Protein AF-A0AA96PJF6-F1 (afdb_monomer)

pLDDT: mean 87.82, std 7.74, range [55.03, 94.44]

Secondary structure (DSSP, 8-state):
-PPPP--HHHHHHHHHHHHGGG-SPPTT-EEEEEE-SSSEEEEEE-S-GGGHHHHHHHHHHHHHHHTTSSBPPP-

Solvent-accessible surface area (backbone atoms only — not comparable to full-atom values): 4612 Å² total; per-residue (Å²): 129,86,61,62,90,71,54,62,68,55,49,51,49,52,52,55,61,62,39,49,82,75,43,81,83,61,86,80,53,45,80,46,69,45,80,50,99,87,35,30,42,67,44,78,48,69,86,56,80,88,47,47,67,54,50,55,52,44,51,54,50,51,47,58,45,31,78,62,32,55,41,47,78,68,128

Sequence (75 aa):
MPKPKKTAAELQKIIREAAAIAGPWPKNMSVIIYSLDDSWRVIVSYSDPAQTPFRDRLMEICRGLAHFYDLDEPA

Mean predicted aligned error: 4.27 Å

Structure (mmCIF, N/CA/C/O backbone):
data_AF-A0AA96PJF6-F1
#
_entry.id   AF-A0AA96PJF6-F1
#
loop_
_atom_site.group_PDB
_atom_site.id
_atom_site.type_symbol
_atom_site.label_atom_id
_atom_site.label_alt_id
_atom_site.label_comp_id
_atom_site.label_asym_id
_atom_site.label_entity_id
_atom_site.label_seq_id
_atom_site.pdbx_PDB_ins_code
_atom_site.Cartn_x
_atom_site.Cartn_y
_atom_site.Cartn_z
_atom_site.occupancy
_atom_site.B_iso_or_equiv
_atom_site.auth_seq_id
_atom_site.auth_comp_id
_atom_site.auth_asym_id
_atom_site.auth_atom_id
_atom_site.pdbx_PDB_model_num
ATOM 1 N N . MET A 1 1 ? 10.716 1.987 -21.905 1.00 55.50 1 MET A N 1
ATOM 2 C CA . MET A 1 1 ? 11.927 1.792 -21.075 1.00 55.50 1 MET A CA 1
ATOM 3 C C . MET A 1 1 ? 11.607 0.730 -20.037 1.00 55.50 1 MET A C 1
ATOM 5 O O . MET A 1 1 ? 10.473 0.743 -19.570 1.00 55.50 1 MET A O 1
ATOM 9 N N . PRO A 1 2 ? 12.527 -0.193 -19.710 1.00 71.00 2 PRO A N 1
ATOM 10 C CA . PRO A 1 2 ? 12.317 -1.099 -18.586 1.00 71.00 2 PRO A CA 1
ATOM 11 C C . PRO A 1 2 ? 12.187 -0.273 -17.304 1.00 71.00 2 PRO A C 1
ATOM 13 O O . PRO A 1 2 ? 12.896 0.724 -17.133 1.00 71.00 2 PRO A O 1
ATOM 16 N N . LYS A 1 3 ? 11.249 -0.650 -16.438 1.00 79.12 3 LYS A N 1
ATOM 17 C CA . LYS A 1 3 ? 11.073 0.019 -15.154 1.00 79.12 3 LYS A CA 1
ATOM 18 C C . LYS A 1 3 ? 12.275 -0.289 -14.245 1.00 79.12 3 LYS A C 1
ATOM 20 O O . LYS A 1 3 ? 12.908 -1.339 -14.385 1.00 79.12 3 LYS A O 1
ATOM 25 N N . PRO A 1 4 ? 12.649 0.634 -13.346 1.00 79.19 4 PRO A N 1
ATOM 26 C CA . PRO A 1 4 ? 13.720 0.399 -12.393 1.00 79.19 4 PRO A CA 1
ATOM 27 C C . PRO A 1 4 ? 13.340 -0.732 -11.431 1.00 79.19 4 PRO A C 1
ATOM 29 O O . PRO A 1 4 ? 12.371 -0.610 -10.681 1.00 79.19 4 PRO A O 1
ATOM 32 N N . LYS A 1 5 ? 14.159 -1.791 -11.399 1.00 81.56 5 LYS A N 1
ATOM 33 C CA . LYS A 1 5 ? 14.008 -2.879 -10.429 1.00 81.56 5 LYS A CA 1
ATOM 34 C C . LYS A 1 5 ? 14.227 -2.343 -9.016 1.00 81.56 5 LYS A C 1
ATOM 36 O O . LYS A 1 5 ? 15.285 -1.786 -8.719 1.00 81.56 5 LYS A O 1
ATOM 41 N N . LYS A 1 6 ? 13.228 -2.524 -8.153 1.00 87.81 6 LYS A N 1
ATOM 42 C CA . LYS A 1 6 ? 13.260 -2.142 -6.738 1.00 87.81 6 LYS A CA 1
ATOM 43 C C .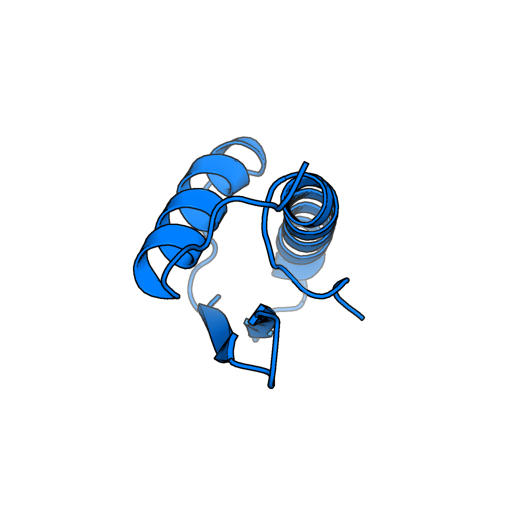 LYS A 1 6 ? 13.087 -3.359 -5.844 1.00 87.81 6 LYS A C 1
ATOM 45 O O . LYS A 1 6 ? 12.377 -4.300 -6.186 1.00 87.81 6 LYS A O 1
ATOM 50 N N . THR A 1 7 ? 13.744 -3.326 -4.693 1.00 90.69 7 THR A N 1
ATOM 51 C CA . THR A 1 7 ? 13.531 -4.291 -3.611 1.00 90.69 7 THR A CA 1
ATOM 52 C C . THR A 1 7 ? 12.224 -3.994 -2.871 1.00 90.69 7 THR A C 1
ATOM 54 O O . THR A 1 7 ? 11.745 -2.857 -2.869 1.00 90.69 7 THR A O 1
ATOM 57 N N . ALA A 1 8 ? 11.669 -4.987 -2.167 1.00 88.56 8 ALA A N 1
ATOM 58 C CA . ALA A 1 8 ? 10.491 -4.790 -1.316 1.00 88.56 8 ALA A CA 1
ATOM 59 C C . ALA A 1 8 ? 10.679 -3.651 -0.297 1.00 88.56 8 ALA A C 1
ATOM 61 O O . ALA A 1 8 ? 9.777 -2.842 -0.097 1.00 88.56 8 ALA A O 1
ATOM 62 N N . ALA A 1 9 ? 11.866 -3.548 0.312 1.00 90.19 9 ALA A N 1
ATOM 63 C CA . ALA A 1 9 ? 12.177 -2.506 1.290 1.00 90.19 9 ALA A CA 1
ATOM 64 C C . ALA A 1 9 ? 12.183 -1.100 0.664 1.00 90.19 9 ALA A C 1
ATOM 66 O O . ALA A 1 9 ? 11.655 -0.155 1.253 1.00 90.19 9 ALA A O 1
ATOM 67 N N . GLU A 1 10 ? 12.734 -0.955 -0.546 1.00 92.81 10 GLU A N 1
ATOM 68 C CA . GLU A 1 10 ? 12.687 0.311 -1.283 1.00 92.81 10 GLU A CA 1
ATOM 69 C C . GLU A 1 10 ? 11.254 0.688 -1.663 1.00 92.81 10 GLU A C 1
ATOM 71 O O . GLU A 1 10 ? 10.858 1.835 -1.470 1.00 92.81 10 GLU A O 1
ATOM 76 N N . LEU A 1 11 ? 10.460 -0.267 -2.155 1.00 92.38 11 LEU A N 1
ATOM 77 C CA . LEU A 1 11 ? 9.056 -0.030 -2.494 1.00 92.38 11 LEU A CA 1
ATOM 78 C C . LEU A 1 11 ? 8.242 0.364 -1.263 1.00 92.38 11 LEU A C 1
ATOM 80 O O . LEU A 1 11 ? 7.449 1.300 -1.324 1.00 92.38 11 LEU A O 1
ATOM 84 N N . GLN A 1 12 ? 8.475 -0.287 -0.124 1.00 92.44 12 GLN A N 1
ATOM 85 C CA . GLN A 1 12 ? 7.820 0.062 1.132 1.00 92.44 12 GLN A CA 1
ATOM 86 C C . GLN A 1 12 ? 8.165 1.488 1.559 1.00 92.44 12 GLN A C 1
ATOM 88 O O . GLN A 1 12 ? 7.273 2.227 1.976 1.00 92.44 12 GLN A O 1
ATOM 93 N N . LYS A 1 13 ? 9.430 1.896 1.423 1.00 93.56 13 LYS A N 1
ATOM 94 C CA . LYS A 1 13 ? 9.855 3.271 1.695 1.00 93.56 13 LYS A CA 1
ATOM 95 C C . LYS A 1 13 ? 9.157 4.267 0.763 1.00 93.56 13 LYS A C 1
ATOM 97 O O . LYS A 1 13 ? 8.559 5.218 1.255 1.00 93.56 13 LYS A O 1
ATOM 102 N N . ILE A 1 14 ? 9.150 4.005 -0.544 1.00 94.06 14 ILE A N 1
ATOM 103 C CA . ILE A 1 14 ? 8.496 4.858 -1.550 1.00 94.06 14 ILE A CA 1
ATOM 104 C C . ILE A 1 14 ? 6.997 5.002 -1.260 1.00 94.06 14 ILE A C 1
ATOM 106 O O . ILE A 1 14 ? 6.471 6.111 -1.263 1.00 94.06 14 ILE A O 1
ATOM 110 N N . ILE A 1 15 ? 6.308 3.896 -0.965 1.00 92.88 15 ILE A N 1
ATOM 111 C CA . ILE A 1 15 ? 4.878 3.903 -0.635 1.00 92.88 15 ILE A CA 1
ATOM 112 C C . ILE A 1 15 ? 4.623 4.720 0.636 1.00 92.88 15 ILE A C 1
ATOM 114 O O . ILE A 1 15 ? 3.682 5.506 0.672 1.00 92.88 15 ILE A O 1
ATOM 118 N N . ARG A 1 16 ? 5.460 4.577 1.671 1.00 92.75 16 ARG A N 1
ATOM 119 C CA . ARG A 1 16 ? 5.334 5.337 2.927 1.00 92.75 16 ARG A CA 1
ATOM 120 C C . ARG A 1 16 ? 5.540 6.836 2.721 1.00 92.75 16 ARG A C 1
ATOM 122 O O . ARG A 1 16 ? 4.782 7.622 3.279 1.00 92.75 16 ARG A O 1
ATOM 129 N N . GLU A 1 17 ? 6.535 7.216 1.926 1.00 94.44 17 GLU A N 1
ATOM 130 C CA . GLU A 1 17 ? 6.816 8.614 1.588 1.00 94.44 17 GLU A CA 1
ATOM 131 C C . GLU A 1 17 ? 5.681 9.221 0.757 1.00 94.44 17 GLU A C 1
ATOM 133 O O . GLU A 1 17 ? 5.180 10.294 1.088 1.00 94.44 17 GLU A O 1
ATOM 138 N N . ALA A 1 18 ? 5.210 8.509 -0.268 1.00 92.50 18 ALA A N 1
ATOM 139 C CA . ALA A 1 18 ? 4.101 8.960 -1.100 1.00 92.50 18 ALA A CA 1
ATOM 140 C C . ALA A 1 18 ? 2.788 9.066 -0.306 1.00 92.50 18 ALA A C 1
ATOM 142 O O . ALA A 1 18 ? 2.044 10.028 -0.477 1.00 92.50 18 ALA A O 1
ATOM 143 N N . ALA A 1 19 ? 2.519 8.127 0.606 1.00 93.06 19 ALA A N 1
ATOM 144 C CA . ALA A 1 19 ? 1.320 8.118 1.443 1.00 93.06 19 ALA A CA 1
ATOM 145 C C . ALA A 1 19 ? 1.238 9.292 2.429 1.00 93.06 19 ALA A C 1
ATOM 147 O O . ALA A 1 19 ? 0.148 9.588 2.912 1.00 93.06 19 ALA A O 1
ATOM 148 N N . ALA A 1 20 ? 2.343 9.994 2.704 1.00 91.12 20 ALA A N 1
ATOM 149 C CA . ALA A 1 20 ? 2.338 11.156 3.593 1.00 91.12 20 ALA A CA 1
ATOM 150 C C . ALA A 1 20 ? 1.375 12.263 3.117 1.00 91.12 20 ALA A C 1
ATOM 152 O O . ALA A 1 20 ? 0.823 12.990 3.942 1.00 91.12 20 ALA A O 1
ATOM 153 N N . ILE A 1 21 ? 1.103 12.352 1.806 1.00 89.19 21 ILE A N 1
ATOM 154 C CA . ILE A 1 21 ? 0.124 13.298 1.239 1.00 89.19 21 ILE A CA 1
ATOM 155 C C . ILE A 1 21 ? -1.324 12.970 1.634 1.00 89.19 21 ILE A C 1
ATOM 157 O O . ILE A 1 21 ? -2.187 13.842 1.574 1.00 89.19 21 ILE A O 1
ATOM 161 N N . ALA A 1 22 ? -1.605 11.715 2.001 1.00 87.50 22 ALA A N 1
ATOM 162 C CA . ALA A 1 22 ? -2.923 11.252 2.431 1.00 87.50 22 ALA A CA 1
ATOM 163 C C . ALA A 1 22 ? -3.166 11.488 3.933 1.00 87.50 22 ALA A C 1
ATOM 165 O O . ALA A 1 22 ? -4.280 11.278 4.412 1.00 87.50 22 ALA A O 1
ATOM 166 N N . GLY A 1 23 ? -2.143 11.935 4.670 1.00 88.62 23 GLY A N 1
ATOM 167 C CA . GLY A 1 23 ? -2.196 12.186 6.106 1.00 88.62 23 GLY A CA 1
ATOM 168 C C . GLY A 1 23 ? -1.306 11.240 6.922 1.00 88.62 23 GLY A C 1
ATOM 169 O O . GLY A 1 23 ? -0.494 10.494 6.368 1.00 88.62 23 GLY A O 1
ATOM 170 N N . PRO A 1 24 ? -1.416 11.280 8.261 1.00 91.62 24 PRO A N 1
ATOM 171 C CA . PRO A 1 24 ? -0.636 10.414 9.133 1.00 91.62 24 PRO A CA 1
ATOM 172 C C . PRO A 1 24 ? -1.028 8.948 8.944 1.00 91.62 24 PRO A C 1
ATOM 174 O O . PRO A 1 24 ? -2.198 8.618 8.757 1.00 91.62 24 PRO A O 1
ATOM 177 N N . TRP A 1 25 ? -0.044 8.057 9.058 1.00 91.94 25 TRP A N 1
ATOM 178 C CA . TRP A 1 25 ? -0.289 6.626 8.924 1.00 91.94 25 TRP A CA 1
ATOM 179 C C . TRP A 1 25 ? -1.231 6.107 10.028 1.00 91.94 25 TRP A C 1
ATOM 181 O O . TRP A 1 25 ? -0.919 6.294 11.212 1.00 91.94 25 TRP A O 1
ATOM 191 N N . PRO A 1 26 ? -2.340 5.421 9.692 1.00 92.00 26 PRO A N 1
ATOM 192 C CA . PRO A 1 26 ? -3.271 4.920 10.694 1.00 92.00 26 PRO A CA 1
ATOM 193 C C . PRO A 1 26 ? -2.644 3.878 11.624 1.00 92.00 26 PRO A C 1
ATOM 195 O O . PRO A 1 26 ? -1.860 3.018 11.209 1.00 92.00 26 PRO A O 1
ATOM 198 N N . LYS A 1 27 ? -3.031 3.912 12.903 1.00 88.62 27 LYS A N 1
ATOM 199 C CA . LYS A 1 27 ? -2.665 2.855 13.857 1.00 88.62 27 LYS A CA 1
ATOM 200 C C . LYS A 1 27 ? -3.253 1.522 13.387 1.00 88.62 27 LYS A C 1
ATOM 202 O O . LYS A 1 27 ? -4.392 1.480 12.937 1.00 88.62 27 LYS A O 1
ATOM 207 N N . ASN A 1 28 ? -2.494 0.438 13.527 1.00 88.06 28 ASN A N 1
ATOM 208 C CA . ASN A 1 28 ? -2.883 -0.922 13.120 1.00 88.06 28 ASN A CA 1
ATOM 209 C C . ASN A 1 28 ? -3.066 -1.139 11.605 1.00 88.06 28 ASN A C 1
ATOM 211 O O . ASN A 1 28 ? -3.498 -2.218 11.207 1.00 88.06 28 ASN A O 1
ATOM 215 N N . MET A 1 29 ? -2.690 -0.175 10.758 1.00 91.19 29 MET A N 1
ATOM 216 C CA . MET A 1 29 ? -2.606 -0.397 9.315 1.00 91.19 29 MET A CA 1
ATOM 217 C C . MET A 1 29 ? -1.211 -0.887 8.927 1.00 91.19 29 MET A C 1
ATOM 219 O O . MET A 1 29 ? -0.199 -0.309 9.335 1.00 91.19 29 MET A O 1
ATOM 223 N N . SER A 1 30 ? -1.149 -1.917 8.089 1.00 90.56 30 SER A N 1
ATOM 224 C CA . SER A 1 30 ? 0.102 -2.490 7.587 1.00 90.56 30 SER A CA 1
ATOM 225 C C . SER A 1 30 ? 0.079 -2.617 6.070 1.00 90.56 30 SER A C 1
ATOM 227 O O . SER A 1 30 ? -0.943 -2.967 5.486 1.00 90.56 30 SER A O 1
ATOM 229 N N . VAL A 1 31 ? 1.225 -2.35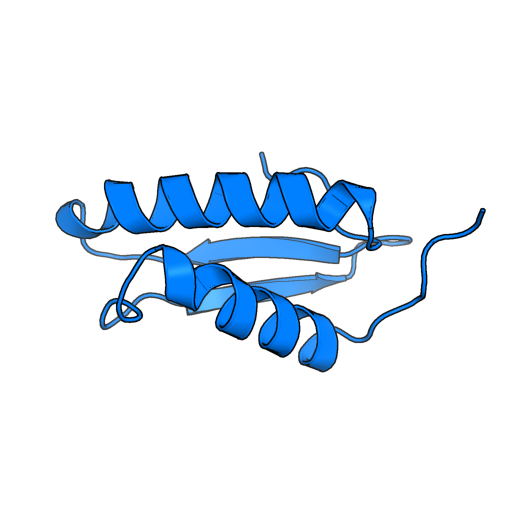5 5.438 1.00 91.31 31 VAL A N 1
ATOM 230 C CA . VAL A 1 31 ? 1.457 -2.657 4.020 1.00 91.31 31 VAL A CA 1
ATOM 231 C C . VAL A 1 31 ? 2.334 -3.885 3.941 1.00 91.31 31 VAL A C 1
ATOM 233 O O . VAL A 1 31 ? 3.394 -3.928 4.564 1.00 91.31 31 VAL A O 1
ATOM 236 N N . ILE A 1 32 ? 1.885 -4.853 3.159 1.00 90.38 32 ILE A N 1
ATOM 237 C CA . ILE A 1 32 ? 2.606 -6.076 2.854 1.00 90.38 32 ILE A CA 1
ATOM 238 C C . ILE A 1 32 ? 2.954 -6.016 1.372 1.00 90.38 32 ILE A C 1
ATOM 240 O O . ILE A 1 32 ? 2.077 -5.812 0.534 1.00 90.38 32 ILE A O 1
ATOM 244 N N . ILE A 1 33 ? 4.238 -6.176 1.066 1.00 90.94 33 ILE A N 1
ATOM 245 C CA . ILE A 1 33 ? 4.750 -6.248 -0.301 1.00 90.94 33 ILE A CA 1
ATOM 246 C C . ILE A 1 33 ? 5.341 -7.636 -0.470 1.00 90.94 33 ILE A C 1
ATOM 248 O O . ILE A 1 33 ? 6.240 -8.012 0.282 1.00 90.94 33 ILE A O 1
ATOM 252 N N . TYR A 1 34 ? 4.834 -8.398 -1.429 1.00 89.25 34 TYR A N 1
ATOM 253 C CA . TYR A 1 34 ? 5.352 -9.728 -1.732 1.00 89.25 34 TYR A CA 1
ATOM 254 C C . TYR A 1 34 ? 5.649 -9.857 -3.219 1.00 89.25 34 TYR A C 1
ATOM 256 O O . TYR A 1 34 ? 5.016 -9.207 -4.055 1.00 89.25 34 TYR A O 1
ATOM 264 N N . SER A 1 35 ? 6.665 -10.657 -3.524 1.00 89.62 35 SER A N 1
ATOM 265 C CA . SER A 1 35 ? 7.102 -10.907 -4.889 1.00 89.62 35 SER A CA 1
ATOM 266 C C . SER A 1 35 ? 6.104 -11.808 -5.605 1.00 89.62 35 SER A C 1
ATOM 268 O O . SER A 1 35 ? 5.699 -12.844 -5.074 1.00 89.62 35 SER A O 1
ATOM 270 N N . LEU A 1 36 ? 5.762 -11.415 -6.819 1.00 85.94 36 LEU A N 1
ATOM 271 C CA . LEU A 1 36 ? 5.297 -12.284 -7.890 1.00 85.94 36 LEU A CA 1
ATOM 272 C C . LEU A 1 36 ? 6.499 -12.610 -8.793 1.00 85.94 36 LEU A C 1
ATOM 274 O O . LEU A 1 36 ? 7.593 -12.093 -8.558 1.00 85.94 36 LEU A O 1
ATOM 278 N N . ASP A 1 37 ? 6.305 -13.454 -9.808 1.00 83.88 37 ASP A N 1
ATOM 279 C CA . ASP A 1 37 ? 7.393 -13.920 -10.684 1.00 83.88 37 ASP A CA 1
ATOM 280 C C . ASP A 1 37 ? 8.227 -12.756 -11.255 1.00 83.88 37 ASP A C 1
ATOM 282 O O . ASP A 1 37 ? 9.451 -12.754 -11.129 1.00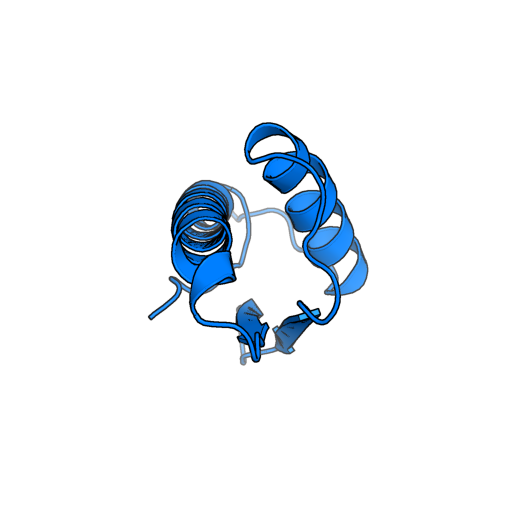 83.88 37 ASP A O 1
ATOM 286 N N . ASP A 1 38 ? 7.557 -11.722 -11.778 1.00 83.81 38 ASP A N 1
ATOM 287 C CA . ASP A 1 38 ? 8.197 -10.563 -12.422 1.00 83.81 38 ASP A CA 1
ATOM 288 C C . ASP A 1 38 ? 7.776 -9.201 -11.833 1.00 83.81 38 ASP A C 1
ATOM 290 O O . ASP A 1 38 ? 8.137 -8.148 -12.363 1.00 83.81 38 ASP A O 1
ATOM 294 N N . SER A 1 39 ? 6.998 -9.183 -10.748 1.00 87.69 39 SER A N 1
ATOM 295 C CA . SER A 1 39 ? 6.449 -7.948 -10.170 1.00 87.69 39 SER A CA 1
ATOM 296 C C . SER A 1 39 ? 6.252 -8.042 -8.657 1.00 87.69 39 SER A C 1
ATOM 298 O O . SER A 1 39 ? 6.545 -9.052 -8.023 1.00 87.69 39 SER A O 1
ATOM 300 N N . TRP A 1 40 ? 5.770 -6.963 -8.051 1.00 90.44 40 TRP A N 1
ATOM 301 C CA . TRP A 1 40 ? 5.477 -6.879 -6.628 1.00 90.44 40 TRP A CA 1
ATOM 302 C C . TRP A 1 40 ? 4.010 -6.569 -6.405 1.00 90.44 40 TRP A C 1
ATOM 304 O O . TRP A 1 40 ? 3.489 -5.594 -6.941 1.00 90.44 40 TRP A O 1
ATOM 314 N N . ARG A 1 41 ? 3.352 -7.331 -5.539 1.00 90.06 41 ARG A N 1
ATOM 315 C CA . ARG A 1 41 ? 1.968 -7.055 -5.165 1.00 90.06 41 ARG A CA 1
ATOM 316 C C . ARG A 1 41 ? 1.894 -6.378 -3.807 1.00 90.06 41 ARG A C 1
ATOM 318 O O . ARG A 1 41 ? 2.549 -6.794 -2.851 1.00 90.06 41 ARG A O 1
ATOM 325 N N . VAL A 1 42 ? 1.073 -5.333 -3.737 1.00 90.06 42 VAL A N 1
ATOM 326 C CA . VAL A 1 42 ? 0.819 -4.560 -2.520 1.00 90.06 42 VAL A CA 1
ATOM 327 C C . VAL A 1 42 ? -0.512 -4.992 -1.919 1.00 90.06 42 VAL A C 1
ATOM 329 O O . VAL A 1 42 ? -1.548 -4.942 -2.578 1.00 90.06 42 VAL A O 1
ATOM 332 N N . ILE A 1 43 ? -0.490 -5.387 -0.650 1.00 89.62 43 ILE A N 1
ATOM 333 C CA . ILE A 1 43 ? -1.684 -5.629 0.160 1.00 89.62 43 ILE A CA 1
ATOM 334 C C . ILE A 1 43 ? -1.688 -4.643 1.318 1.00 89.62 43 ILE A C 1
ATOM 336 O O . ILE A 1 43 ? -0.679 -4.452 1.998 1.00 89.62 43 ILE A O 1
ATOM 340 N N . VAL A 1 44 ? -2.851 -4.048 1.567 1.00 89.50 44 VAL A N 1
ATOM 341 C CA . VAL A 1 44 ? -3.090 -3.187 2.725 1.00 89.50 44 VAL A CA 1
ATOM 342 C C . VAL A 1 44 ? -3.983 -3.942 3.698 1.00 89.50 44 VAL A C 1
ATOM 344 O O . VAL A 1 44 ? -5.124 -4.263 3.377 1.00 89.50 44 VAL A O 1
ATOM 347 N N . SER A 1 45 ? -3.454 -4.229 4.884 1.00 87.75 45 SER A N 1
ATOM 348 C CA . SER A 1 45 ? -4.210 -4.801 5.996 1.00 87.75 45 SER A CA 1
ATOM 349 C C . SER A 1 45 ? -4.628 -3.689 6.950 1.00 87.75 45 SER A C 1
ATOM 351 O O . SER A 1 45 ? -3.800 -2.859 7.337 1.00 87.75 45 SER A O 1
ATOM 353 N N . TYR A 1 46 ? -5.907 -3.669 7.317 1.00 86.56 46 TYR A N 1
ATOM 354 C CA . TYR A 1 46 ? -6.487 -2.744 8.284 1.00 86.56 46 TYR A CA 1
ATOM 355 C C . TYR A 1 46 ? -7.666 -3.418 8.996 1.00 86.56 46 TYR A C 1
ATOM 357 O O . TYR A 1 46 ? -8.329 -4.281 8.423 1.00 86.56 46 TYR A O 1
ATOM 365 N N . SER A 1 47 ? -7.904 -3.052 10.256 1.00 85.12 47 SER A N 1
ATOM 366 C CA . SER A 1 47 ? -8.944 -3.660 11.102 1.00 85.12 47 SER A CA 1
ATOM 367 C C . SER A 1 47 ? -10.098 -2.718 11.448 1.00 85.12 47 SER A C 1
ATOM 369 O O . SER A 1 47 ? -11.097 -3.161 12.007 1.00 85.12 47 SER A O 1
ATOM 371 N N . ASP A 1 48 ? -9.974 -1.432 11.120 1.00 88.81 48 ASP A N 1
ATOM 372 C CA . ASP A 1 48 ? -10.946 -0.395 11.466 1.00 88.81 48 ASP A CA 1
ATOM 373 C C . ASP A 1 48 ? -11.566 0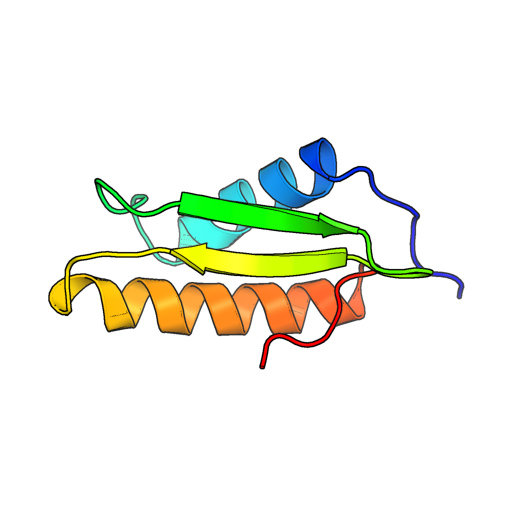.212 10.192 1.00 88.81 48 ASP A C 1
ATOM 375 O O . ASP A 1 48 ? -10.841 0.824 9.398 1.00 88.81 48 ASP A O 1
ATOM 379 N N . PRO A 1 49 ? -12.893 0.094 9.985 1.00 88.94 49 PRO A N 1
ATOM 380 C CA . PRO A 1 49 ? -13.589 0.686 8.844 1.00 88.94 49 PRO A CA 1
ATOM 381 C C . PRO A 1 49 ? -13.381 2.197 8.688 1.00 88.94 49 PRO A C 1
ATOM 383 O O . PRO A 1 49 ? -13.413 2.692 7.560 1.00 88.94 49 PRO A O 1
ATOM 386 N N . ALA A 1 50 ? -13.109 2.934 9.771 1.00 90.25 50 ALA A N 1
ATOM 387 C CA . ALA A 1 50 ? -12.809 4.365 9.707 1.00 90.25 50 ALA A CA 1
ATOM 388 C C . ALA A 1 50 ? -11.524 4.675 8.912 1.00 90.25 50 ALA A C 1
ATOM 390 O O . ALA A 1 50 ? -11.320 5.808 8.480 1.00 90.25 50 ALA A O 1
ATOM 391 N N . GLN A 1 51 ? -10.669 3.674 8.675 1.00 91.75 51 GLN A N 1
ATOM 392 C CA . GLN A 1 51 ? -9.428 3.801 7.906 1.00 91.75 51 GLN A CA 1
ATOM 393 C C . GLN A 1 51 ? -9.615 3.569 6.401 1.00 91.75 51 GLN A C 1
ATOM 395 O O . GLN A 1 51 ? -8.666 3.756 5.638 1.00 91.75 51 GLN A O 1
ATOM 400 N N . THR A 1 52 ? -10.825 3.204 5.962 1.00 91.25 52 THR A N 1
ATOM 401 C CA . THR A 1 52 ? -11.154 2.975 4.545 1.00 91.25 52 THR A CA 1
ATOM 402 C C . THR A 1 52 ? -10.762 4.157 3.647 1.00 91.25 52 THR A C 1
ATOM 404 O O . THR A 1 52 ? -10.095 3.911 2.647 1.00 91.25 52 THR A O 1
ATOM 407 N N . PRO A 1 53 ? -11.015 5.436 4.011 1.00 93.00 53 PRO A N 1
ATOM 408 C C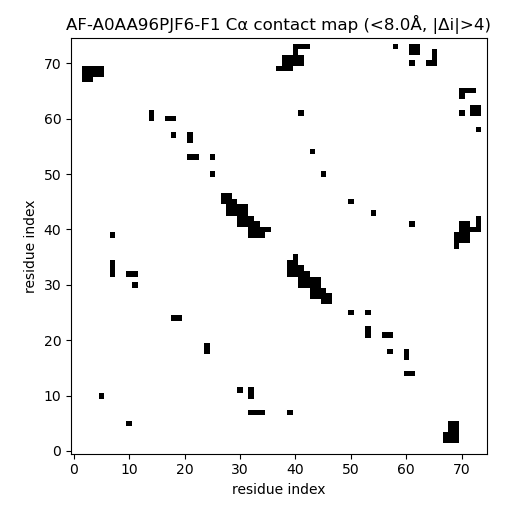A . PRO A 1 53 ? -10.606 6.565 3.171 1.00 93.00 53 PRO A CA 1
ATOM 409 C C . PRO A 1 53 ? -9.088 6.658 2.965 1.00 93.00 53 PRO A C 1
ATOM 411 O O . PRO A 1 53 ? -8.625 6.940 1.861 1.00 93.00 53 PRO A O 1
ATOM 414 N N . PHE A 1 54 ? -8.296 6.387 4.010 1.00 93.06 54 PHE A N 1
ATOM 415 C CA . PHE A 1 54 ? -6.836 6.359 3.891 1.00 93.06 54 PHE A CA 1
ATOM 416 C C . PHE A 1 54 ? -6.384 5.176 3.031 1.00 93.06 54 PHE A C 1
ATOM 418 O O . PHE A 1 54 ? -5.519 5.341 2.174 1.00 93.06 54 PHE A O 1
ATOM 425 N N . ARG A 1 55 ? -6.988 3.994 3.224 1.00 92.31 55 ARG A N 1
ATOM 426 C CA . ARG A 1 55 ? -6.716 2.808 2.403 1.00 92.31 55 ARG A CA 1
ATOM 427 C C . ARG A 1 55 ? -7.002 3.088 0.933 1.00 92.31 55 ARG A C 1
ATOM 429 O O . ARG A 1 55 ? -6.148 2.795 0.108 1.00 92.31 55 ARG A O 1
ATOM 436 N N . ASP A 1 56 ? -8.149 3.666 0.597 1.00 92.38 56 ASP A N 1
ATOM 437 C CA . ASP A 1 56 ? -8.525 3.928 -0.795 1.00 92.38 56 ASP A CA 1
ATOM 438 C C . ASP A 1 56 ? -7.564 4.921 -1.449 1.00 92.38 56 ASP A C 1
ATOM 440 O O . ASP A 1 56 ? -7.065 4.670 -2.547 1.00 92.38 56 ASP A O 1
ATOM 444 N N . ARG A 1 57 ? -7.188 5.979 -0.720 1.00 93.06 57 ARG A N 1
ATOM 445 C CA . ARG A 1 57 ? -6.168 6.930 -1.171 1.00 93.0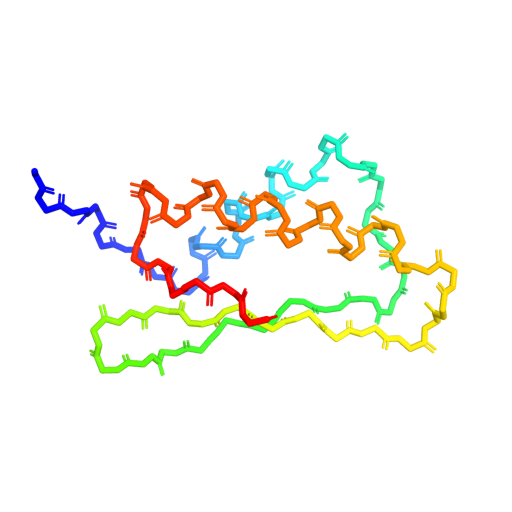6 5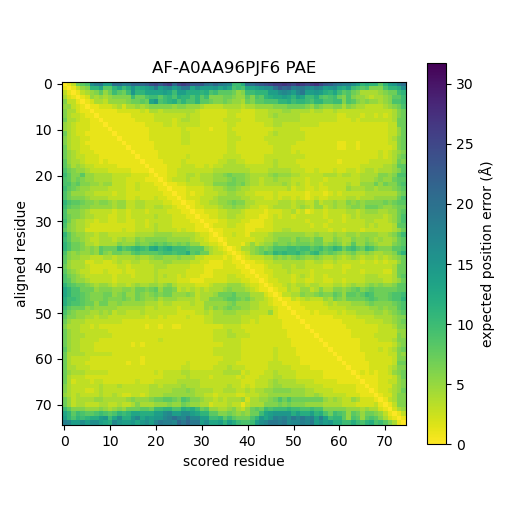7 ARG A CA 1
ATOM 446 C C . ARG A 1 57 ? -4.804 6.269 -1.368 1.00 93.06 57 ARG A C 1
ATOM 448 O O . ARG A 1 57 ? -4.109 6.555 -2.340 1.00 93.06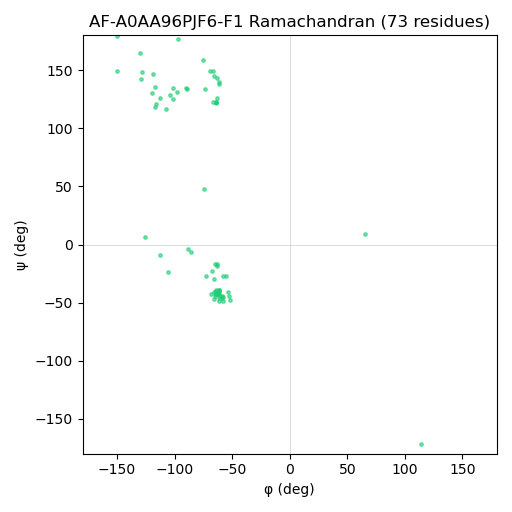 57 ARG A O 1
ATOM 455 N N . LEU A 1 58 ? -4.422 5.364 -0.470 1.00 92.69 58 LEU A N 1
ATOM 456 C CA . LEU A 1 58 ? -3.197 4.580 -0.584 1.00 92.69 58 LEU A CA 1
ATOM 457 C C . LEU A 1 58 ? -3.227 3.662 -1.815 1.00 92.69 58 LEU A C 1
ATOM 459 O O . LEU A 1 58 ? -2.223 3.574 -2.518 1.00 92.69 58 LEU A O 1
ATOM 463 N N . MET A 1 59 ? -4.367 3.035 -2.125 1.00 91.88 59 MET A N 1
ATOM 464 C CA . MET A 1 59 ? -4.508 2.222 -3.337 1.00 91.88 59 MET A CA 1
ATOM 465 C C . MET A 1 59 ? -4.360 3.070 -4.607 1.00 91.88 59 MET A C 1
ATOM 467 O O . MET A 1 59 ? -3.679 2.642 -5.536 1.00 91.88 59 MET A O 1
ATOM 471 N N . GLU A 1 60 ? -4.938 4.277 -4.649 1.00 92.62 60 GLU A N 1
ATOM 472 C CA . GLU A 1 60 ? -4.749 5.227 -5.761 1.00 92.62 60 GLU A CA 1
ATOM 473 C C . GLU A 1 60 ? -3.270 5.589 -5.951 1.00 92.62 60 GLU A C 1
ATOM 475 O O . GLU A 1 60 ? -2.759 5.571 -7.072 1.00 92.62 60 GLU A O 1
ATOM 480 N N . ILE A 1 61 ? -2.559 5.856 -4.851 1.00 92.31 61 ILE A N 1
ATOM 481 C CA . ILE A 1 61 ? -1.117 6.126 -4.870 1.00 92.31 61 ILE A CA 1
ATOM 482 C C . ILE A 1 61 ? -0.353 4.915 -5.417 1.00 92.31 61 ILE A C 1
ATOM 484 O O . ILE A 1 61 ? 0.498 5.076 -6.290 1.00 92.31 61 ILE A O 1
ATOM 488 N N . CYS A 1 62 ? -0.669 3.700 -4.960 1.00 91.31 62 CYS A N 1
ATOM 489 C CA . CYS A 1 62 ? -0.042 2.475 -5.456 1.00 91.31 62 CYS A CA 1
ATOM 490 C C . CYS A 1 62 ? -0.291 2.248 -6.955 1.00 91.31 62 CYS A C 1
ATOM 492 O O . CYS A 1 62 ? 0.649 1.875 -7.655 1.00 91.31 62 CYS A O 1
ATOM 494 N N . ARG A 1 63 ? -1.495 2.542 -7.474 1.00 91.38 63 ARG A N 1
ATOM 495 C CA . ARG A 1 63 ? -1.769 2.522 -8.927 1.00 91.38 63 ARG A CA 1
ATOM 496 C C . ARG A 1 63 ? -0.895 3.525 -9.674 1.00 91.38 63 ARG A C 1
ATOM 498 O O . ARG A 1 63 ? -0.283 3.179 -10.677 1.00 91.38 63 ARG A O 1
ATOM 505 N N . GLY A 1 64 ? -0.760 4.743 -9.148 1.00 90.94 64 GLY A N 1
ATOM 506 C CA . GLY A 1 64 ? 0.146 5.749 -9.706 1.00 90.94 64 GLY A CA 1
ATOM 507 C C . GLY A 1 64 ? 1.600 5.264 -9.753 1.00 90.94 64 GLY A C 1
ATOM 508 O O . GLY A 1 64 ? 2.274 5.385 -10.775 1.00 90.94 64 GLY A O 1
ATOM 509 N N . LEU A 1 65 ? 2.073 4.650 -8.667 1.00 90.38 65 LEU A N 1
ATOM 510 C CA . LEU A 1 65 ? 3.420 4.087 -8.567 1.00 90.38 65 LEU A CA 1
ATOM 511 C C . LEU A 1 65 ? 3.639 2.902 -9.520 1.00 90.38 65 LEU A C 1
ATOM 513 O O . LEU A 1 65 ? 4.756 2.733 -10.006 1.00 90.38 65 LEU A O 1
ATOM 517 N N . ALA A 1 66 ? 2.599 2.133 -9.852 1.00 89.12 66 ALA A N 1
ATOM 518 C CA . ALA A 1 66 ? 2.677 1.048 -10.829 1.00 89.12 66 ALA A CA 1
ATOM 519 C C . ALA A 1 66 ? 3.018 1.534 -12.248 1.00 89.12 66 ALA A C 1
ATOM 521 O O . ALA A 1 66 ? 3.522 0.753 -13.051 1.00 89.12 66 ALA A O 1
ATOM 522 N N . HIS A 1 67 ? 2.850 2.820 -12.575 1.00 89.06 67 HIS A N 1
ATOM 523 C CA . HIS A 1 67 ? 3.362 3.367 -13.839 1.00 89.06 67 HIS A CA 1
ATOM 524 C C . HIS A 1 67 ? 4.889 3.525 -13.852 1.00 89.06 67 HIS A C 1
ATOM 526 O O . HIS A 1 67 ? 5.505 3.443 -14.915 1.00 89.06 67 HIS A O 1
ATOM 532 N N . PHE A 1 68 ? 5.506 3.716 -12.685 1.00 88.12 68 PHE A N 1
ATOM 533 C CA . PHE A 1 68 ? 6.935 4.011 -12.547 1.00 88.12 68 PHE A CA 1
ATOM 534 C C . PHE A 1 68 ? 7.758 2.821 -12.042 1.00 88.12 68 PHE A C 1
ATOM 536 O O . PHE A 1 68 ? 8.957 2.767 -12.299 1.00 88.12 68 PHE A O 1
ATOM 543 N N . TYR A 1 69 ? 7.130 1.867 -11.353 1.00 88.31 69 TYR A N 1
ATOM 544 C CA . TYR A 1 69 ? 7.779 0.726 -10.706 1.00 88.31 69 TYR A CA 1
ATOM 545 C C . TYR A 1 69 ? 7.103 -0.600 -11.071 1.00 88.31 69 TYR A C 1
ATOM 547 O O . TYR A 1 69 ? 5.977 -0.624 -11.579 1.00 88.31 69 TYR A O 1
ATOM 555 N N . ASP A 1 70 ? 7.795 -1.707 -10.804 1.00 84.56 70 ASP A N 1
ATOM 556 C CA . ASP A 1 70 ? 7.311 -3.079 -11.018 1.00 84.56 70 ASP A CA 1
ATOM 557 C C . ASP A 1 70 ? 6.271 -3.494 -9.962 1.00 84.56 70 ASP A C 1
ATOM 559 O O . ASP A 1 70 ? 6.382 -4.544 -9.336 1.00 84.56 70 ASP A O 1
ATOM 563 N N . LEU A 1 71 ? 5.279 -2.638 -9.714 1.00 85.12 71 LEU A N 1
ATOM 564 C CA . LEU A 1 71 ? 4.115 -2.970 -8.905 1.00 85.12 71 LEU A CA 1
ATOM 565 C C . LEU A 1 71 ? 3.035 -3.559 -9.812 1.00 85.12 71 LEU A C 1
ATOM 567 O O . LEU A 1 71 ? 2.744 -3.002 -10.872 1.00 85.12 71 LEU A O 1
ATOM 571 N N . ASP A 1 72 ? 2.450 -4.666 -9.374 1.00 83.31 72 ASP A N 1
ATOM 572 C CA . ASP A 1 72 ? 1.215 -5.192 -9.936 1.00 83.31 72 ASP A CA 1
ATOM 573 C C . ASP A 1 72 ? 0.061 -4.231 -9.638 1.00 83.31 72 ASP A C 1
ATOM 575 O O . ASP A 1 72 ? 0.066 -3.534 -8.612 1.00 83.31 72 ASP A O 1
ATOM 579 N N . GLU A 1 73 ? -0.923 -4.177 -10.532 1.00 67.31 73 GLU A N 1
ATOM 580 C CA . GLU A 1 73 ? -2.064 -3.298 -10.324 1.00 67.31 73 GLU A CA 1
ATOM 581 C C . GLU A 1 73 ? -2.856 -3.800 -9.108 1.00 67.31 73 GLU A C 1
ATOM 583 O O . GLU A 1 73 ? -3.253 -4.967 -9.052 1.00 67.31 73 GLU A O 1
ATOM 588 N N . PRO A 1 74 ? -3.054 -2.965 -8.076 1.00 61.75 74 PRO A N 1
ATOM 589 C CA . PRO A 1 74 ? -3.794 -3.413 -6.917 1.00 61.75 74 PRO A CA 1
ATOM 590 C C . PRO A 1 74 ? -5.249 -3.725 -7.287 1.00 61.75 74 PRO A C 1
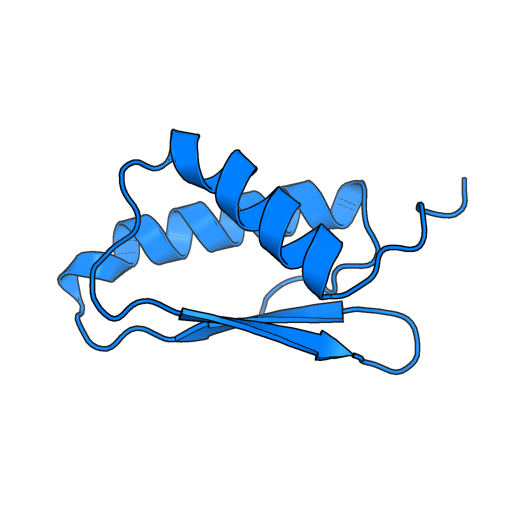ATOM 592 O O . PRO A 1 74 ? -5.968 -2.838 -7.755 1.00 61.75 74 PRO A O 1
ATOM 595 N N . ALA A 1 75 ? -5.655 -4.970 -7.020 1.00 55.03 75 ALA A N 1
ATOM 596 C CA . ALA A 1 75 ? -7.035 -5.450 -7.129 1.00 55.03 75 ALA A CA 1
ATOM 597 C C . ALA A 1 75 ? -8.014 -4.679 -6.224 1.00 55.03 75 ALA A C 1
ATOM 599 O O . ALA A 1 75 ? -7.622 -4.277 -5.098 1.00 55.03 75 ALA A O 1
#

Foldseek 3Di:
DDADADDPVRVVVVLCVLLVVVPDDDPQWDWDWDDDPQAIEIDIDDDDPVCVSSVVVSLVSLCVCVVRGRYDRHD

Nearest PDB structures (foldseek):
  8y9c-assembly1_A  TM=5.020E-01  e=1.127E-01  synthetic construct
  2z51-assembly1_A-2  TM=4.437E-01  e=7.608E-01  unclassified
  3vr4-assembly1_G  TM=3.228E-01  e=1.570E+00  Enterococcus hirae
  2hhi-assembly1_A  TM=4.099E-01  e=3.695E+00  Mycobacterium tuberculosis H37Rv
  4m4w-assembly1_K  TM=3.344E-01  e=9.919E+00  Bacillus subtilis subsp. subtilis str. 168

Radius of gyration: 12.1 Å; Cα contacts (8 Å, |Δi|>4): 86; chains: 1; bounding box: 28×27×35 Å